Protein AF-A0A355YGK1-F1 (afdb_monomer_lite)

Structure (mmCIF, N/CA/C/O backbone):
data_AF-A0A355YGK1-F1
#
_entry.id   AF-A0A355YGK1-F1
#
loop_
_atom_site.group_PDB
_atom_site.id
_atom_site.type_symbol
_atom_site.label_atom_id
_atom_site.label_alt_id
_atom_site.label_comp_id
_atom_site.label_asym_id
_atom_site.label_entity_id
_atom_site.label_seq_id
_atom_site.pdbx_PDB_ins_code
_atom_site.Cartn_x
_atom_site.Cartn_y
_atom_site.Cartn_z
_atom_site.occupancy
_atom_site.B_iso_or_equiv
_atom_site.auth_seq_id
_atom_site.auth_comp_id
_atom_site.auth_asym_id
_atom_site.auth_atom_id
_atom_site.pdbx_PDB_model_num
ATOM 1 N N . MET A 1 1 ? 28.993 -8.066 -20.738 1.00 45.44 1 MET A N 1
ATOM 2 C CA . MET A 1 1 ? 28.304 -7.938 -19.434 1.00 45.44 1 MET A CA 1
ATOM 3 C C . MET A 1 1 ? 27.088 -7.039 -19.617 1.00 45.44 1 MET A C 1
ATOM 5 O O . MET A 1 1 ? 27.212 -5.821 -19.572 1.00 45.44 1 MET A O 1
ATOM 9 N N . THR A 1 2 ? 25.927 -7.615 -19.927 1.00 39.59 2 THR A N 1
ATOM 10 C CA . THR A 1 2 ? 24.702 -6.840 -20.171 1.00 39.59 2 THR A CA 1
ATOM 11 C C . THR A 1 2 ? 24.070 -6.508 -18.826 1.00 39.59 2 THR A C 1
ATOM 13 O O . THR A 1 2 ? 23.566 -7.398 -18.145 1.00 39.59 2 THR A O 1
ATOM 16 N N . ARG A 1 3 ? 24.127 -5.238 -18.408 1.00 44.84 3 ARG A N 1
ATOM 17 C CA . ARG A 1 3 ? 23.376 -4.765 -17.239 1.00 44.84 3 ARG A CA 1
ATOM 18 C C . ARG A 1 3 ? 21.888 -4.930 -17.550 1.00 44.84 3 ARG A C 1
ATOM 20 O O . ARG A 1 3 ? 21.353 -4.210 -18.387 1.00 44.84 3 ARG A O 1
ATOM 27 N N . LYS A 1 4 ? 21.238 -5.906 -16.912 1.00 50.59 4 LYS A N 1
ATOM 28 C CA . LYS A 1 4 ? 19.781 -6.065 -16.937 1.00 50.59 4 LYS A CA 1
ATOM 29 C C . LYS A 1 4 ? 19.186 -4.794 -16.331 1.00 50.59 4 LYS A C 1
ATOM 31 O O . LYS A 1 4 ? 19.348 -4.554 -15.139 1.00 50.59 4 LYS A O 1
ATOM 36 N N . ALA A 1 5 ? 18.581 -3.950 -17.163 1.00 52.59 5 ALA A N 1
ATOM 37 C CA . ALA A 1 5 ? 17.898 -2.752 -16.699 1.00 52.59 5 ALA A CA 1
ATOM 38 C C . ALA A 1 5 ? 16.771 -3.174 -15.746 1.00 52.59 5 ALA A C 1
ATOM 40 O O . ALA A 1 5 ? 15.917 -3.986 -16.112 1.00 52.59 5 ALA A O 1
ATOM 41 N N . ALA A 1 6 ? 16.804 -2.674 -14.510 1.00 51.66 6 ALA A N 1
ATOM 42 C CA . ALA A 1 6 ? 15.711 -2.857 -13.569 1.00 51.66 6 ALA A CA 1
ATOM 43 C C . ALA A 1 6 ? 14.456 -2.198 -14.157 1.00 51.66 6 ALA A C 1
ATOM 45 O O . ALA A 1 6 ? 14.507 -1.051 -14.605 1.00 51.66 6 ALA A O 1
ATOM 46 N N . ALA A 1 7 ? 13.348 -2.939 -14.202 1.00 53.47 7 ALA A N 1
ATOM 47 C CA . ALA A 1 7 ? 12.079 -2.405 -14.677 1.00 53.47 7 ALA A CA 1
ATOM 48 C C . ALA A 1 7 ? 11.668 -1.194 -13.815 1.00 53.47 7 ALA A C 1
ATOM 50 O O . ALA A 1 7 ? 11.902 -1.218 -12.601 1.00 53.47 7 ALA A O 1
ATOM 51 N N . PRO A 1 8 ? 11.067 -0.143 -14.406 1.00 58.03 8 PRO A N 1
ATOM 52 C CA . PRO A 1 8 ? 10.625 1.019 -13.650 1.00 58.03 8 PRO A CA 1
ATOM 53 C C . PRO A 1 8 ? 9.629 0.575 -12.576 1.00 58.03 8 PRO A C 1
ATOM 55 O O . PRO A 1 8 ? 8.583 -0.005 -12.870 1.00 58.03 8 PRO A O 1
ATOM 58 N N . ILE A 1 9 ? 9.984 0.824 -11.318 1.00 61.41 9 ILE A N 1
ATOM 59 C CA . ILE A 1 9 ? 9.129 0.518 -10.177 1.00 61.41 9 ILE A CA 1
ATOM 60 C C . ILE A 1 9 ? 7.929 1.463 -10.252 1.00 61.41 9 ILE A C 1
ATOM 62 O O . ILE A 1 9 ? 8.106 2.681 -10.271 1.00 61.41 9 ILE A O 1
ATOM 66 N N . ALA A 1 10 ? 6.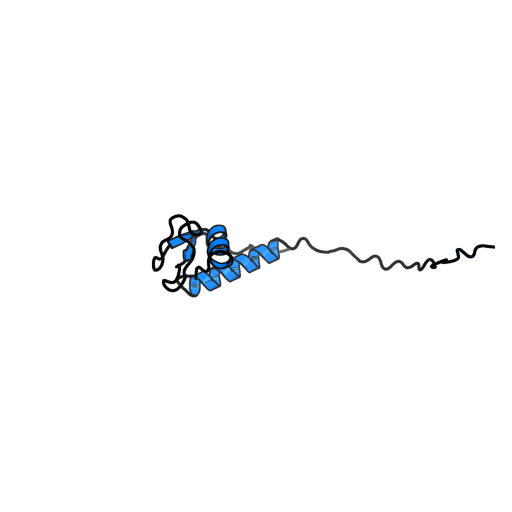714 0.912 -10.314 1.00 66.62 10 ALA A N 1
ATOM 67 C CA . ALA A 1 10 ? 5.499 1.718 -10.259 1.00 66.62 10 ALA A CA 1
ATOM 68 C C . ALA A 1 10 ? 5.539 2.610 -9.007 1.00 66.62 10 ALA A C 1
ATOM 70 O O . ALA A 1 10 ? 5.769 2.128 -7.899 1.00 66.62 10 ALA A O 1
ATOM 71 N N . THR A 1 11 ? 5.359 3.917 -9.189 1.00 75.75 11 THR A N 1
ATOM 72 C CA . THR A 1 11 ? 5.563 4.904 -8.119 1.00 75.75 11 THR A CA 1
ATOM 73 C C . THR A 1 11 ? 4.345 5.074 -7.220 1.00 75.75 11 THR A C 1
ATOM 75 O O . THR A 1 11 ? 4.482 5.625 -6.132 1.00 75.75 11 THR A O 1
ATOM 78 N N . ALA A 1 12 ? 3.179 4.584 -7.648 1.00 85.69 12 ALA A N 1
ATOM 79 C CA . ALA A 1 12 ? 1.903 4.766 -6.974 1.00 85.69 12 ALA A CA 1
ATOM 80 C C . ALA A 1 12 ? 1.065 3.478 -6.984 1.00 85.69 12 ALA A C 1
ATOM 82 O O . ALA A 1 12 ? 0.993 2.785 -8.003 1.00 85.69 12 ALA A O 1
ATOM 83 N N . PHE A 1 13 ? 0.424 3.196 -5.848 1.00 88.81 13 PHE A N 1
ATOM 84 C CA . PHE A 1 13 ? -0.421 2.029 -5.604 1.00 88.81 13 PHE A CA 1
ATOM 85 C C . PHE A 1 13 ? -1.721 2.453 -4.940 1.00 88.81 13 PHE A C 1
ATOM 87 O O . PHE A 1 13 ? -1.704 3.258 -4.005 1.00 88.81 13 PHE A O 1
ATOM 94 N N . SER A 1 14 ? -2.828 1.866 -5.379 1.00 91.50 14 SER A N 1
ATOM 95 C CA . SER A 1 14 ? -4.112 2.023 -4.705 1.00 91.50 14 SER A CA 1
ATOM 96 C C . SER A 1 14 ? -4.250 1.024 -3.559 1.00 91.50 14 SER A C 1
ATOM 98 O O . SER A 1 14 ? -4.105 -0.189 -3.743 1.00 91.50 14 SER A O 1
ATOM 100 N N . ILE A 1 15 ? -4.551 1.532 -2.366 1.00 91.38 15 ILE A N 1
ATOM 101 C CA . ILE A 1 15 ? -4.801 0.742 -1.160 1.00 91.38 15 ILE A CA 1
ATOM 102 C C . ILE A 1 15 ? -6.144 1.107 -0.535 1.00 91.38 15 ILE A C 1
ATOM 104 O O . ILE A 1 15 ? -6.609 2.239 -0.639 1.00 91.38 15 ILE A O 1
ATOM 108 N N . VAL A 1 16 ? -6.740 0.153 0.167 1.00 92.25 16 VAL A N 1
ATOM 109 C CA . VAL A 1 16 ? -7.982 0.323 0.916 1.00 92.25 16 VAL A CA 1
ATOM 110 C C . VAL A 1 16 ? -7.833 -0.306 2.294 1.00 92.25 16 VAL A C 1
ATOM 112 O O . VAL A 1 16 ? -7.308 -1.414 2.444 1.00 92.25 16 VAL A O 1
ATOM 115 N N . LEU A 1 17 ? -8.289 0.409 3.319 1.00 90.12 17 LEU A N 1
ATOM 116 C CA . LEU A 1 17 ? -8.479 -0.167 4.643 1.00 90.12 17 LEU A CA 1
ATOM 117 C C . LEU A 1 17 ? -9.860 -0.830 4.666 1.00 90.12 17 LEU A C 1
ATOM 119 O O . LEU A 1 17 ? -10.854 -0.108 4.558 1.00 90.12 17 LEU A O 1
ATOM 123 N N . PRO A 1 18 ? -9.966 -2.165 4.771 1.00 86.12 18 PRO A N 1
ATOM 124 C CA . PRO A 1 18 ? -11.270 -2.814 4.799 1.00 86.12 18 PRO A CA 1
ATOM 125 C C . PRO A 1 18 ? -12.118 -2.306 5.979 1.00 86.12 18 PRO A C 1
ATOM 127 O O . PRO A 1 18 ? -11.571 -2.060 7.055 1.00 86.12 18 PRO A O 1
ATOM 130 N N . PRO A 1 19 ? -13.440 -2.139 5.808 1.00 81.62 19 PRO A N 1
ATOM 131 C CA . PRO A 1 19 ? -14.320 -1.605 6.850 1.00 81.62 19 PRO A CA 1
ATOM 132 C C . PRO A 1 19 ? -14.402 -2.516 8.083 1.00 81.62 19 PRO A C 1
ATOM 134 O O . PRO A 1 19 ? -14.637 -2.031 9.188 1.00 81.62 19 PRO A O 1
ATOM 137 N N . GLU A 1 20 ? -14.168 -3.823 7.922 1.00 81.38 20 GLU A N 1
ATOM 138 C CA . GLU A 1 20 ? -14.038 -4.761 9.040 1.00 81.38 20 GLU A CA 1
ATOM 139 C C . GLU A 1 20 ? -12.742 -4.590 9.851 1.00 81.38 20 GLU A C 1
ATOM 141 O O . GLU A 1 20 ? -12.666 -5.057 10.992 1.00 81.38 20 GLU A O 1
ATOM 146 N N . ALA A 1 21 ? -11.723 -3.917 9.307 1.00 74.50 21 ALA A N 1
ATOM 147 C CA . ALA A 1 21 ? -10.523 -3.621 10.069 1.00 74.50 21 ALA A CA 1
ATOM 148 C C . ALA A 1 21 ? -10.859 -2.586 11.146 1.00 74.50 21 ALA A C 1
ATOM 150 O O . ALA A 1 21 ? -11.380 -1.507 10.868 1.00 74.50 21 ALA A O 1
ATOM 151 N N . ARG A 1 22 ? -10.507 -2.901 12.395 1.00 68.00 22 ARG A N 1
ATOM 152 C CA . ARG A 1 22 ? -10.635 -1.996 13.544 1.00 68.00 22 ARG A CA 1
ATOM 153 C C . ARG A 1 22 ? -9.262 -1.503 14.008 1.00 68.00 22 ARG A C 1
ATOM 155 O O . ARG A 1 22 ? -8.883 -1.775 15.149 1.00 68.00 22 ARG A O 1
ATOM 162 N N . PRO A 1 23 ? -8.465 -0.823 13.161 1.00 67.06 23 PRO A N 1
ATOM 163 C CA . PRO A 1 23 ? -7.270 -0.176 13.666 1.00 67.06 23 PRO A CA 1
ATOM 164 C C . PRO A 1 23 ? -7.705 0.931 14.628 1.00 67.06 23 PRO A C 1
ATOM 166 O O . PRO A 1 23 ? -8.658 1.665 14.365 1.00 67.06 23 PRO A O 1
ATOM 169 N N . GLY A 1 24 ? -7.021 1.061 15.764 1.00 65.75 24 GLY A N 1
ATOM 170 C CA . GLY A 1 24 ? -7.275 2.185 16.664 1.00 65.75 24 GLY A CA 1
ATOM 171 C C . GLY A 1 24 ? -7.146 3.512 15.906 1.00 65.75 24 GLY A C 1
ATOM 172 O O . GLY A 1 24 ? -6.259 3.655 15.067 1.00 65.75 24 GLY A O 1
ATOM 173 N N . ILE A 1 25 ? -7.999 4.492 16.215 1.00 58.78 25 ILE A N 1
ATOM 174 C CA . ILE A 1 25 ? -8.120 5.776 15.488 1.00 58.78 25 ILE A CA 1
ATOM 175 C C . ILE A 1 25 ? -6.764 6.503 15.352 1.00 58.78 25 ILE A C 1
ATOM 177 O O . ILE A 1 25 ? -6.491 7.161 14.355 1.00 58.78 25 ILE A O 1
ATOM 181 N N . ARG A 1 26 ? -5.856 6.329 16.322 1.00 60.28 26 ARG A N 1
ATOM 182 C CA . ARG A 1 26 ? -4.499 6.910 16.310 1.00 60.28 26 ARG A CA 1
ATOM 183 C C . ARG A 1 26 ? -3.500 6.179 15.403 1.00 60.28 26 ARG A C 1
ATOM 185 O O . ARG A 1 26 ? -2.434 6.711 15.119 1.00 60.28 26 ARG A O 1
ATOM 192 N N . ALA A 1 27 ? -3.801 4.954 14.982 1.00 62.31 27 ALA A N 1
ATOM 193 C CA . ALA A 1 27 ? -2.842 4.062 14.338 1.00 62.31 27 ALA A CA 1
ATOM 194 C C . ALA A 1 27 ? -2.733 4.259 12.820 1.00 62.31 27 ALA A C 1
ATOM 196 O O . ALA A 1 27 ? 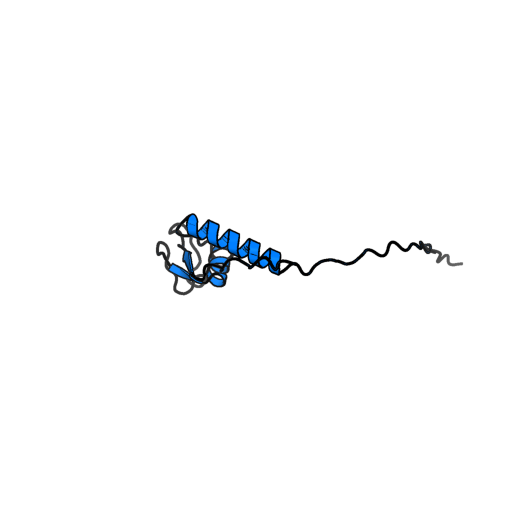-1.705 3.869 12.265 1.00 62.31 27 ALA A O 1
ATOM 197 N N . VAL A 1 28 ? -3.753 4.831 12.174 1.00 68.00 28 VAL A N 1
ATOM 198 C CA . VAL A 1 28 ? -3.872 4.951 10.708 1.00 68.00 28 VAL A CA 1
ATOM 199 C C . VAL A 1 28 ? -3.849 6.393 10.190 1.00 68.00 28 VAL A C 1
ATOM 201 O O . VAL A 1 28 ? -3.941 6.608 8.989 1.00 68.00 28 VAL A O 1
ATOM 204 N N . GLY A 1 29 ? -3.646 7.392 11.054 1.00 75.81 29 GLY A N 1
ATOM 205 C CA . GLY A 1 29 ? -3.507 8.785 10.615 1.00 75.81 29 GLY A CA 1
ATOM 206 C C . GLY A 1 29 ? -4.762 9.298 9.881 1.00 75.81 29 GLY A C 1
ATOM 207 O O . GLY A 1 29 ? -5.853 9.153 10.428 1.00 75.81 29 GLY A O 1
ATOM 208 N N . PRO A 1 30 ? -4.644 9.905 8.680 1.00 80.44 30 PRO A N 1
ATOM 209 C CA . PRO A 1 30 ? -5.771 10.491 7.943 1.00 80.44 30 PRO A CA 1
ATOM 210 C C . PRO A 1 30 ? -6.589 9.482 7.111 1.00 80.44 30 PRO A C 1
ATOM 212 O O . PRO A 1 30 ? -7.532 9.879 6.423 1.00 80.44 30 PRO A O 1
ATOM 215 N N . TYR A 1 31 ? -6.221 8.198 7.112 1.00 83.69 31 TYR A N 1
ATOM 216 C CA . TYR A 1 31 ? -6.860 7.192 6.266 1.00 83.69 31 TYR A CA 1
ATOM 217 C C . TYR A 1 31 ? -8.146 6.659 6.903 1.00 83.69 31 TYR A C 1
ATOM 219 O O . TYR A 1 31 ? -8.140 6.146 8.023 1.00 83.69 31 TYR A O 1
ATOM 227 N N . LEU A 1 32 ? -9.251 6.754 6.164 1.00 82.94 32 LEU A N 1
ATOM 228 C CA . LEU A 1 32 ? -10.564 6.282 6.591 1.00 82.94 32 LEU A CA 1
ATOM 229 C C . LEU A 1 32 ? -10.838 4.862 6.065 1.00 82.94 32 LEU A C 1
ATOM 231 O O . LEU A 1 32 ? -10.497 4.563 4.917 1.00 82.94 32 LEU A O 1
ATOM 235 N N . PRO A 1 33 ? -11.494 3.993 6.857 1.00 85.56 33 PRO A N 1
ATOM 236 C CA . PRO A 1 33 ? -11.953 2.691 6.380 1.00 85.56 33 PRO A CA 1
ATOM 237 C C . PRO A 1 33 ? -12.903 2.809 5.181 1.00 85.56 33 PRO A C 1
ATOM 239 O O . PRO A 1 33 ? -13.702 3.741 5.094 1.00 85.56 33 PRO A O 1
ATOM 242 N N . GLY A 1 34 ? -12.821 1.852 4.258 1.00 85.25 34 GLY A N 1
ATOM 243 C CA . GLY A 1 34 ? -13.662 1.770 3.061 1.00 85.25 34 GLY A CA 1
ATOM 244 C C . GLY A 1 34 ? -13.323 2.775 1.958 1.00 85.25 34 GLY A C 1
ATOM 245 O O . GLY A 1 34 ? -13.978 2.764 0.918 1.00 85.25 34 GLY A O 1
ATOM 246 N N . ARG A 1 35 ? -12.313 3.633 2.148 1.00 86.38 35 ARG A N 1
ATOM 247 C CA . ARG A 1 35 ? -11.819 4.538 1.105 1.00 86.38 35 ARG A CA 1
ATOM 248 C C . ARG A 1 35 ? -10.554 4.011 0.448 1.00 86.38 35 ARG A C 1
ATOM 250 O O . ARG A 1 35 ? -9.655 3.501 1.117 1.00 86.38 35 ARG A O 1
ATOM 257 N N . GLU A 1 36 ? -10.500 4.190 -0.865 1.00 90.19 36 GLU A N 1
ATOM 258 C CA . GLU A 1 36 ? -9.301 3.965 -1.655 1.00 90.19 36 GLU A CA 1
ATOM 259 C C . GLU A 1 36 ? -8.384 5.190 -1.584 1.00 90.19 36 GLU A C 1
ATOM 261 O O . GLU A 1 36 ? -8.836 6.334 -1.682 1.00 90.19 36 GLU A O 1
ATOM 266 N N . TYR A 1 37 ? -7.091 4.935 -1.415 1.00 89.75 37 TYR A N 1
ATOM 267 C CA . TYR A 1 37 ? -6.045 5.944 -1.400 1.00 89.75 37 TYR A CA 1
ATOM 268 C C . TYR A 1 37 ? -4.903 5.529 -2.315 1.00 89.75 37 TYR A C 1
ATOM 270 O O . TYR A 1 37 ? -4.434 4.393 -2.263 1.00 89.75 37 TYR A O 1
ATOM 278 N N . THR A 1 38 ? -4.416 6.477 -3.108 1.00 91.56 38 THR A N 1
ATOM 279 C CA . THR A 1 38 ? -3.206 6.308 -3.907 1.00 91.56 38 THR A CA 1
ATOM 280 C C . THR A 1 38 ? -2.000 6.748 -3.087 1.00 91.56 38 THR A C 1
ATOM 282 O O . THR A 1 38 ? -1.902 7.911 -2.696 1.00 91.56 38 THR A O 1
ATOM 285 N N . VAL A 1 39 ? -1.077 5.827 -2.823 1.00 89.75 39 VAL A N 1
ATOM 286 C CA . VAL A 1 39 ? 0.129 6.084 -2.025 1.00 89.75 39 VAL A CA 1
ATOM 287 C C . VAL A 1 39 ? 1.382 5.589 -2.740 1.00 89.75 39 VAL A C 1
ATOM 289 O O . VAL A 1 39 ? 1.316 4.771 -3.657 1.00 89.75 39 VAL A O 1
ATOM 292 N N . GLY A 1 40 ? 2.546 6.078 -2.311 1.00 89.12 40 GLY A N 1
ATOM 293 C CA . GLY A 1 40 ? 3.831 5.619 -2.833 1.00 89.12 40 GLY A CA 1
ATOM 294 C C . GLY A 1 40 ? 4.186 4.194 -2.399 1.00 89.12 40 GLY A C 1
ATOM 295 O O . GLY A 1 40 ? 3.648 3.682 -1.419 1.00 89.12 40 GLY A O 1
ATOM 296 N N . PHE A 1 41 ? 5.148 3.573 -3.088 1.00 86.75 41 PHE A N 1
ATOM 297 C CA . PHE A 1 41 ? 5.603 2.199 -2.825 1.00 86.75 41 PHE A CA 1
ATOM 298 C C . PHE A 1 41 ? 5.913 1.905 -1.343 1.00 86.75 41 PHE A C 1
ATOM 300 O O . PHE A 1 41 ? 5.359 0.973 -0.765 1.00 86.75 41 PHE A O 1
ATOM 307 N N . ALA A 1 42 ? 6.776 2.710 -0.713 1.00 85.56 42 ALA A N 1
ATOM 308 C CA . ALA A 1 42 ? 7.208 2.475 0.668 1.00 85.56 42 ALA A CA 1
ATOM 309 C C . ALA A 1 42 ? 6.051 2.606 1.673 1.00 85.56 42 ALA A C 1
ATOM 311 O O . ALA A 1 42 ? 5.958 1.841 2.634 1.00 85.56 42 ALA A O 1
ATOM 312 N N . GLU A 1 43 ? 5.144 3.550 1.425 1.00 88.31 43 GLU A N 1
ATOM 313 C CA . GLU A 1 43 ? 3.972 3.764 2.269 1.00 88.31 43 GLU A CA 1
ATOM 314 C C . GLU A 1 43 ? 2.940 2.644 2.072 1.00 88.31 43 GLU A C 1
ATOM 316 O O . GLU A 1 43 ? 2.409 2.132 3.056 1.00 88.31 43 GLU A O 1
ATOM 321 N N . ALA A 1 44 ? 2.728 2.172 0.836 1.00 90.12 44 ALA A N 1
ATOM 322 C CA . ALA A 1 44 ? 1.898 0.999 0.556 1.00 90.12 44 ALA A CA 1
ATOM 323 C C . ALA A 1 44 ? 2.407 -0.236 1.314 1.00 90.12 44 ALA A C 1
ATOM 325 O O . ALA A 1 44 ? 1.633 -0.892 2.013 1.00 90.12 44 ALA A O 1
ATOM 326 N N . ALA A 1 45 ? 3.714 -0.515 1.246 1.00 88.69 45 ALA A N 1
ATOM 327 C CA . ALA A 1 45 ? 4.332 -1.630 1.959 1.00 88.69 45 ALA A CA 1
ATOM 328 C C . ALA A 1 45 ? 4.097 -1.532 3.474 1.00 88.69 45 ALA A C 1
ATOM 330 O O . ALA A 1 45 ? 3.687 -2.507 4.107 1.00 88.69 45 ALA A O 1
ATOM 331 N N . ARG A 1 46 ? 4.305 -0.339 4.048 1.00 87.56 46 ARG A N 1
ATOM 332 C CA . ARG A 1 46 ? 4.109 -0.075 5.477 1.00 87.56 46 ARG A CA 1
ATOM 333 C C . ARG A 1 46 ? 2.652 -0.257 5.899 1.00 87.56 46 ARG A C 1
ATOM 335 O O . ARG A 1 46 ? 2.394 -0.901 6.912 1.00 87.56 46 ARG A O 1
ATOM 342 N N . LEU A 1 47 ? 1.704 0.308 5.155 1.00 89.06 47 LEU A N 1
ATOM 343 C CA . LEU A 1 47 ? 0.281 0.271 5.500 1.00 89.06 47 LEU A CA 1
ATOM 344 C C . LEU A 1 47 ? -0.300 -1.141 5.358 1.00 89.06 47 LEU A C 1
ATOM 346 O O . LEU A 1 47 ? -1.055 -1.585 6.225 1.00 89.06 47 LEU A O 1
ATOM 350 N N . VAL A 1 48 ? 0.101 -1.883 4.325 1.00 89.38 48 VAL A N 1
ATOM 351 C CA . VAL A 1 48 ? -0.326 -3.276 4.136 1.00 89.38 48 VAL A CA 1
ATOM 352 C C . VAL A 1 48 ? 0.237 -4.173 5.243 1.00 89.38 48 VAL A C 1
ATOM 354 O O . VAL A 1 48 ? -0.523 -4.904 5.872 1.00 89.38 48 VAL A O 1
ATOM 357 N N . GLN A 1 49 ? 1.537 -4.081 5.549 1.00 86.00 49 GLN A N 1
ATOM 358 C CA . GLN A 1 49 ? 2.174 -4.957 6.544 1.00 86.00 49 GLN A CA 1
ATOM 359 C C . GLN A 1 49 ? 1.816 -4.604 7.992 1.00 86.00 49 GLN A C 1
ATOM 361 O O . GLN A 1 49 ? 1.555 -5.492 8.797 1.00 86.00 49 GLN A O 1
ATOM 366 N N . ALA A 1 50 ? 1.816 -3.316 8.346 1.00 82.44 50 ALA A N 1
ATOM 367 C CA . ALA A 1 50 ? 1.710 -2.892 9.742 1.00 82.44 50 ALA A CA 1
ATOM 368 C C . ALA A 1 50 ? 0.288 -2.505 10.164 1.00 82.44 50 ALA A C 1
ATOM 370 O O . ALA A 1 50 ? 0.013 -2.419 11.362 1.00 82.44 50 ALA A O 1
ATOM 371 N N . LYS A 1 51 ? -0.597 -2.189 9.209 1.00 80.56 51 LYS A N 1
ATOM 372 C CA . LYS A 1 51 ? -1.911 -1.583 9.493 1.00 80.56 51 LYS A CA 1
ATOM 373 C C . LYS A 1 51 ? -3.093 -2.356 8.910 1.00 80.56 51 LYS A C 1
ATOM 375 O O . LYS A 1 51 ? -4.229 -1.958 9.149 1.00 80.56 51 LYS A O 1
ATOM 380 N N . GLY A 1 52 ? -2.843 -3.458 8.199 1.00 85.62 52 GLY A N 1
ATOM 381 C CA . GLY A 1 52 ? -3.891 -4.330 7.663 1.00 85.62 52 GLY A CA 1
ATOM 382 C C . GLY A 1 52 ? -4.611 -3.768 6.435 1.00 85.62 52 GLY A C 1
ATOM 383 O O . GLY A 1 52 ? -5.729 -4.191 6.140 1.00 85.62 52 GLY A O 1
ATOM 384 N N . PHE A 1 53 ? -3.995 -2.820 5.721 1.00 90.81 53 PHE A N 1
ATOM 385 C CA . PHE A 1 53 ? -4.511 -2.374 4.426 1.00 90.81 53 PHE A CA 1
ATOM 386 C C . PHE A 1 53 ? -4.395 -3.491 3.391 1.00 90.81 53 PHE A C 1
ATOM 388 O O . PHE A 1 53 ? -3.554 -4.385 3.491 1.00 90.81 53 PHE A O 1
ATOM 395 N N . ARG A 1 54 ? -5.228 -3.408 2.359 1.00 91.31 54 ARG A N 1
ATOM 396 C CA . ARG A 1 54 ? -5.172 -4.272 1.180 1.00 91.31 54 ARG A CA 1
ATOM 397 C C . ARG A 1 54 ? -4.945 -3.418 -0.056 1.00 91.31 54 ARG A C 1
ATOM 399 O O . ARG A 1 54 ? -5.310 -2.247 -0.071 1.00 91.31 54 ARG A O 1
ATOM 406 N N . PHE A 1 55 ? -4.361 -4.000 -1.095 1.00 92.31 55 PHE A N 1
ATOM 407 C CA . PHE A 1 55 ? -4.355 -3.360 -2.407 1.00 92.31 55 PHE A CA 1
ATOM 408 C C . PHE A 1 55 ? -5.781 -3.321 -2.951 1.00 92.31 55 PHE A C 1
ATOM 410 O O . PHE A 1 55 ? -6.516 -4.299 -2.812 1.00 92.31 55 PHE A O 1
ATOM 417 N N . ALA A 1 56 ? -6.170 -2.195 -3.544 1.00 91.50 56 ALA A N 1
ATOM 418 C CA . ALA A 1 56 ? -7.508 -2.026 -4.102 1.00 91.50 56 ALA A CA 1
ATOM 419 C C . ALA A 1 56 ? -7.734 -2.940 -5.316 1.00 91.50 56 ALA A C 1
ATOM 421 O O . ALA A 1 56 ? -8.839 -3.434 -5.526 1.00 91.50 56 ALA A O 1
ATOM 422 N N . THR A 1 57 ? -6.670 -3.210 -6.080 1.00 89.44 57 THR A N 1
ATOM 423 C CA . THR A 1 57 ? -6.705 -4.100 -7.244 1.00 89.44 57 THR A CA 1
ATOM 424 C C . THR A 1 57 ? -5.641 -5.194 -7.156 1.00 89.44 57 THR A C 1
ATOM 426 O O . THR A 1 57 ? -4.573 -5.012 -6.563 1.00 89.44 57 THR A O 1
ATOM 429 N N . ASP A 1 58 ? -5.899 -6.335 -7.802 1.00 88.00 58 ASP A N 1
ATOM 430 C CA . ASP A 1 58 ? -4.900 -7.406 -7.922 1.00 88.00 58 ASP A CA 1
ATOM 431 C C . ASP A 1 58 ? -3.684 -6.955 -8.750 1.00 88.00 58 ASP A C 1
ATOM 433 O O . ASP A 1 58 ? -2.544 -7.292 -8.432 1.00 88.00 58 ASP A O 1
ATOM 437 N N . ALA A 1 59 ? -3.897 -6.089 -9.746 1.00 86.88 59 ALA A N 1
ATOM 438 C CA . ALA A 1 59 ? -2.822 -5.506 -10.542 1.00 86.88 59 ALA A CA 1
ATOM 439 C C . ALA A 1 59 ? -1.855 -4.660 -9.691 1.00 86.88 59 ALA A C 1
ATOM 441 O O . ALA A 1 59 ? -0.644 -4.694 -9.916 1.00 86.88 59 ALA A O 1
ATOM 442 N N . ASP A 1 60 ? -2.354 -3.906 -8.705 1.00 86.56 60 ASP A N 1
ATOM 443 C CA . ASP A 1 60 ? -1.509 -3.191 -7.737 1.00 86.56 60 ASP A CA 1
ATOM 444 C C . ASP A 1 60 ? -0.737 -4.164 -6.840 1.00 86.56 60 ASP A C 1
ATOM 446 O O . ASP A 1 60 ? 0.465 -3.986 -6.631 1.00 86.56 60 ASP A O 1
ATOM 450 N N . ALA A 1 61 ? -1.387 -5.234 -6.373 1.00 87.56 61 ALA A N 1
ATOM 451 C CA . ALA A 1 61 ? -0.735 -6.256 -5.560 1.00 87.56 61 ALA A CA 1
ATOM 452 C C . ALA A 1 61 ? 0.407 -6.955 -6.319 1.00 87.56 61 ALA A C 1
ATOM 454 O O . ALA A 1 61 ? 1.486 -7.173 -5.760 1.00 87.56 61 ALA A O 1
ATOM 455 N N . GLN A 1 62 ? 0.197 -7.288 -7.595 1.00 87.44 62 GLN A N 1
ATOM 456 C CA . GLN A 1 62 ? 1.218 -7.888 -8.455 1.00 87.44 62 GLN A CA 1
ATOM 457 C C . GLN A 1 62 ? 2.373 -6.919 -8.723 1.00 87.44 62 GLN A C 1
ATOM 459 O O . GLN A 1 62 ? 3.537 -7.291 -8.555 1.00 87.44 62 GLN A O 1
ATOM 464 N N . ARG A 1 63 ? 2.070 -5.658 -9.066 1.00 84.88 63 ARG A N 1
ATOM 465 C CA . ARG A 1 63 ? 3.091 -4.616 -9.266 1.00 84.88 63 ARG A CA 1
ATOM 466 C C . ARG A 1 63 ? 3.927 -4.399 -8.005 1.00 84.88 63 ARG A C 1
ATOM 468 O O . ARG A 1 63 ? 5.148 -4.298 -8.098 1.00 84.88 63 ARG A O 1
ATOM 475 N N . HIS A 1 64 ? 3.301 -4.398 -6.830 1.00 86.81 64 HIS A N 1
ATOM 476 C CA . HIS A 1 64 ? 4.004 -4.240 -5.561 1.00 86.81 64 HIS A CA 1
ATOM 477 C C . HIS A 1 64 ? 4.907 -5.446 -5.257 1.00 86.81 64 HIS A C 1
ATOM 479 O O . HIS A 1 64 ? 6.046 -5.272 -4.825 1.00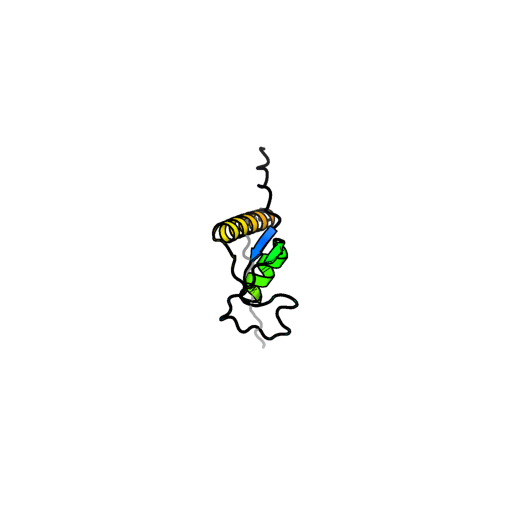 86.81 64 HIS A O 1
ATOM 485 N N . ARG A 1 65 ? 4.447 -6.678 -5.526 1.00 85.06 65 ARG A N 1
ATOM 486 C CA . ARG A 1 65 ? 5.283 -7.886 -5.389 1.00 85.06 65 ARG A CA 1
ATOM 487 C C . ARG A 1 65 ? 6.490 -7.863 -6.327 1.00 85.06 65 ARG A C 1
ATOM 489 O O . ARG A 1 65 ? 7.597 -8.160 -5.886 1.00 85.06 65 ARG A O 1
ATOM 496 N N . ALA A 1 66 ? 6.302 -7.472 -7.587 1.00 84.06 66 ALA A N 1
ATOM 497 C CA . ALA A 1 66 ? 7.395 -7.350 -8.553 1.00 84.06 66 ALA A CA 1
ATOM 498 C C . ALA A 1 66 ? 8.420 -6.279 -8.133 1.00 84.06 66 ALA A C 1
ATOM 500 O O . ALA A 1 66 ? 9.631 -6.495 -8.228 1.00 84.06 66 ALA A O 1
ATOM 501 N N . ALA A 1 67 ? 7.940 -5.149 -7.610 1.00 82.31 67 ALA A N 1
ATOM 502 C CA . ALA A 1 67 ? 8.772 -4.089 -7.050 1.00 82.31 67 ALA A CA 1
ATOM 503 C C . ALA A 1 67 ? 9.596 -4.567 -5.840 1.00 82.31 67 ALA A C 1
ATOM 505 O O . ALA A 1 67 ? 10.809 -4.366 -5.810 1.00 82.31 67 ALA A O 1
ATOM 506 N N . MET A 1 68 ? 8.969 -5.271 -4.891 1.00 79.94 68 MET A N 1
ATOM 507 C CA . MET A 1 68 ? 9.661 -5.877 -3.744 1.00 79.94 68 MET A CA 1
ATOM 508 C C . MET A 1 68 ? 10.721 -6.892 -4.185 1.00 79.94 68 MET A C 1
ATOM 510 O O . MET A 1 68 ? 11.839 -6.862 -3.678 1.00 79.94 68 MET A O 1
ATOM 514 N N . ALA A 1 69 ? 10.407 -7.757 -5.154 1.00 80.25 69 ALA A N 1
ATOM 515 C CA . ALA A 1 69 ? 11.363 -8.729 -5.683 1.00 80.25 69 ALA A CA 1
ATOM 516 C C . ALA A 1 69 ? 12.573 -8.046 -6.343 1.00 80.25 69 ALA A C 1
ATOM 518 O O . ALA A 1 69 ? 13.705 -8.489 -6.166 1.00 80.25 69 ALA A O 1
ATOM 519 N N . THR A 1 70 ? 12.345 -6.938 -7.054 1.00 78.62 70 THR A N 1
ATOM 520 C CA . THR A 1 70 ? 13.409 -6.140 -7.682 1.00 78.62 70 THR A CA 1
ATOM 521 C C . THR A 1 70 ? 14.304 -5.478 -6.634 1.00 78.62 70 THR A C 1
ATOM 523 O O . THR A 1 70 ? 15.525 -5.520 -6.768 1.00 78.62 70 THR A O 1
ATOM 526 N N . LEU A 1 71 ? 13.722 -4.917 -5.568 1.00 73.88 71 LEU A N 1
ATOM 527 C CA . LEU A 1 71 ? 14.487 -4.329 -4.466 1.00 73.88 71 LEU A CA 1
ATOM 528 C C . LEU A 1 71 ? 15.275 -5.377 -3.684 1.00 73.88 71 LEU A C 1
ATOM 530 O O . LEU A 1 71 ? 16.439 -5.146 -3.387 1.00 73.88 71 LEU A O 1
ATOM 534 N N . ASN A 1 72 ? 14.681 -6.535 -3.395 1.00 73.94 72 ASN A N 1
ATOM 535 C CA . ASN A 1 72 ? 15.385 -7.619 -2.717 1.00 73.94 72 ASN A CA 1
ATOM 536 C C . ASN A 1 72 ? 16.552 -8.149 -3.563 1.00 73.94 72 ASN A C 1
ATOM 538 O O . ASN A 1 72 ? 17.640 -8.357 -3.041 1.00 73.94 72 ASN A O 1
ATOM 542 N N . ALA A 1 73 ? 16.354 -8.302 -4.876 1.00 68.88 73 ALA A N 1
ATOM 543 C CA . ALA A 1 73 ? 17.422 -8.690 -5.794 1.00 68.88 73 ALA A CA 1
ATOM 544 C C . ALA A 1 73 ? 18.534 -7.629 -5.883 1.00 68.88 73 ALA A C 1
ATOM 546 O O . ALA A 1 73 ? 19.705 -7.979 -5.987 1.00 68.88 73 ALA A O 1
ATOM 547 N N . ALA A 1 74 ? 18.189 -6.339 -5.817 1.00 62.88 74 ALA A N 1
ATOM 548 C CA . ALA A 1 74 ? 19.165 -5.250 -5.764 1.00 62.88 74 ALA A CA 1
ATOM 549 C C . ALA A 1 74 ? 19.877 -5.143 -4.401 1.00 62.88 74 ALA A C 1
ATOM 551 O O . ALA A 1 74 ? 20.999 -4.649 -4.333 1.00 62.88 74 ALA A O 1
ATOM 552 N N . ALA A 1 75 ? 19.233 -5.604 -3.325 1.00 60.06 75 ALA A N 1
ATOM 553 C CA . ALA A 1 75 ? 19.751 -5.592 -1.962 1.00 60.06 75 ALA A CA 1
ATOM 554 C C . ALA A 1 75 ? 20.588 -6.829 -1.605 1.00 60.06 75 ALA A C 1
ATOM 556 O O . ALA A 1 75 ? 21.081 -6.892 -0.483 1.00 60.06 75 ALA A O 1
ATOM 557 N N . GLN A 1 76 ? 20.768 -7.795 -2.514 1.00 50.84 76 GLN A N 1
ATOM 558 C CA . GLN A 1 76 ? 21.792 -8.829 -2.372 1.00 50.84 76 GLN A CA 1
ATOM 559 C C . GLN A 1 76 ? 23.125 -8.293 -2.923 1.00 50.84 76 GLN A C 1
ATOM 561 O O . GLN A 1 76 ? 23.373 -8.417 -4.126 1.00 50.84 76 GLN A O 1
ATOM 566 N N . PRO A 1 77 ? 24.021 -7.713 -2.098 1.00 50.28 77 PRO A N 1
ATOM 567 C CA . PRO A 1 77 ? 25.422 -7.676 -2.472 1.00 50.28 77 PRO A CA 1
ATOM 568 C C . PRO A 1 77 ? 25.889 -9.129 -2.544 1.00 50.28 77 PRO A C 1
ATOM 570 O O . PRO A 1 77 ? 25.607 -9.922 -1.641 1.00 50.28 77 PRO A O 1
ATOM 573 N N . GLY A 1 78 ? 26.546 -9.488 -3.646 1.00 53.28 78 GLY A N 1
ATOM 574 C CA . GLY A 1 78 ? 27.089 -10.821 -3.853 1.00 53.28 78 GLY A CA 1
ATOM 575 C C . GLY A 1 78 ? 27.809 -11.300 -2.600 1.00 53.28 78 GLY A C 1
ATOM 576 O O . GLY A 1 78 ? 28.807 -10.716 -2.182 1.00 53.28 78 GLY A O 1
ATOM 577 N N . THR A 1 79 ? 27.299 -12.370 -1.996 1.00 49.53 79 THR A N 1
ATOM 578 C CA . THR A 1 79 ? 28.078 -13.171 -1.055 1.00 49.53 79 THR A CA 1
ATOM 579 C C . THR A 1 79 ? 29.011 -14.059 -1.876 1.00 49.53 79 THR A C 1
ATOM 581 O O . THR A 1 79 ? 28.956 -15.278 -1.811 1.00 49.53 79 THR A O 1
ATOM 584 N N . ASP A 1 80 ? 29.871 -13.423 -2.669 1.00 47.00 80 ASP A N 1
ATOM 585 C CA . ASP A 1 80 ? 31.153 -13.986 -3.070 1.00 47.00 80 ASP A CA 1
ATOM 586 C C . ASP A 1 80 ? 32.097 -13.804 -1.875 1.00 47.00 80 ASP A C 1
ATOM 588 O O . ASP A 1 80 ? 33.022 -12.996 -1.878 1.00 47.00 80 ASP A O 1
ATOM 592 N N . SER A 1 81 ? 31.822 -14.522 -0.789 1.00 45.81 81 SER A N 1
ATOM 593 C CA . SER A 1 81 ? 32.911 -14.969 0.067 1.00 45.81 81 SER A CA 1
ATOM 594 C C . SER A 1 81 ? 33.308 -16.331 -0.483 1.00 45.81 81 SER A C 1
ATOM 596 O O . SER A 1 81 ? 32.575 -17.292 -0.236 1.00 45.81 81 SER A O 1
ATOM 598 N N . PRO A 1 82 ? 34.406 -16.460 -1.254 1.00 53.16 82 PRO A N 1
ATOM 599 C CA . PRO A 1 82 ? 35.003 -17.769 -1.416 1.00 53.16 82 PRO A CA 1
ATOM 600 C C . PRO A 1 82 ? 35.331 -18.251 -0.005 1.00 53.16 82 PRO A C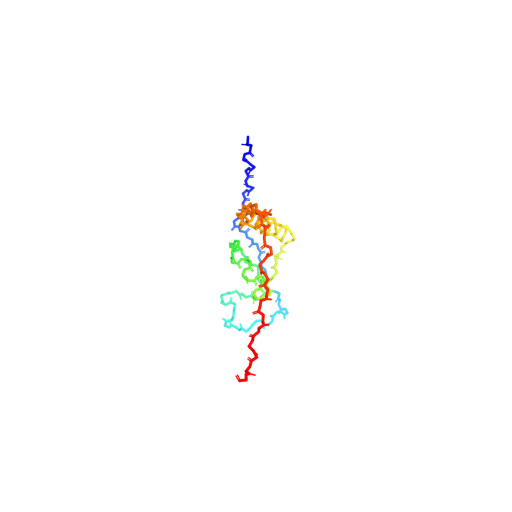 1
ATOM 602 O O . PRO A 1 82 ? 36.116 -17.636 0.718 1.00 53.16 82 PRO A O 1
ATOM 605 N N . ALA A 1 83 ? 34.652 -19.311 0.421 1.00 57.25 83 ALA A N 1
ATOM 606 C CA . ALA A 1 83 ? 35.095 -20.089 1.554 1.00 57.25 83 ALA A CA 1
ATOM 607 C C . ALA A 1 83 ? 36.506 -20.569 1.200 1.00 57.25 83 ALA A C 1
ATOM 609 O O . ALA A 1 83 ? 36.667 -21.475 0.382 1.00 57.25 83 ALA A O 1
ATOM 610 N N . ASN A 1 84 ? 37.529 -19.913 1.749 1.00 56.09 84 ASN A N 1
ATOM 611 C CA . ASN A 1 84 ? 38.870 -20.467 1.747 1.00 56.09 84 ASN A CA 1
ATOM 612 C C . ASN A 1 84 ? 38.800 -21.741 2.587 1.00 56.09 84 ASN A C 1
ATOM 614 O O . ASN A 1 84 ? 38.797 -21.709 3.816 1.00 56.09 84 ASN A O 1
ATOM 618 N N . SER A 1 85 ? 38.673 -22.859 1.885 1.00 55.09 85 SER A N 1
ATOM 619 C CA . SER A 1 85 ? 38.846 -24.212 2.387 1.00 55.09 85 SER A CA 1
ATOM 620 C C . SER A 1 85 ? 40.329 -24.452 2.688 1.00 55.09 85 SER A C 1
ATOM 622 O O . SER A 1 85 ? 40.973 -25.248 2.019 1.00 55.09 85 SER A O 1
ATOM 624 N N . ASP A 1 86 ? 40.867 -23.759 3.685 1.00 56.16 86 ASP A N 1
ATOM 625 C CA . ASP A 1 86 ? 42.135 -24.091 4.338 1.00 56.16 86 ASP A CA 1
ATOM 626 C C . ASP A 1 86 ? 41.788 -24.224 5.828 1.00 56.16 86 ASP A C 1
ATOM 628 O O . ASP A 1 86 ? 41.620 -23.250 6.550 1.00 56.16 86 ASP A O 1
ATOM 632 N N . GLY A 1 87 ? 41.471 -25.410 6.334 1.00 59.94 87 GLY A N 1
ATOM 633 C CA . GLY A 1 87 ? 42.426 -26.504 6.325 1.00 59.94 87 GLY A CA 1
ATOM 634 C C . GLY A 1 87 ? 43.464 -26.306 7.429 1.00 59.94 87 GLY A C 1
ATOM 635 O O . GLY A 1 87 ? 44.651 -26.281 7.142 1.00 59.94 87 GLY A O 1
ATOM 636 N N . GLN A 1 88 ? 43.040 -26.187 8.693 1.00 55.81 88 GLN A N 1
ATOM 637 C CA . GLN A 1 88 ? 43.821 -26.737 9.805 1.00 55.81 88 GLN A CA 1
ATOM 638 C C . GLN A 1 88 ? 42.989 -26.841 11.083 1.00 55.81 88 GLN A C 1
ATOM 640 O O . GLN A 1 88 ? 42.688 -25.858 11.755 1.00 55.81 88 GLN A O 1
ATOM 645 N N . GLY A 1 89 ? 42.631 -28.082 11.416 1.00 58.56 89 GLY A N 1
ATOM 646 C CA . GLY A 1 89 ? 42.281 -28.444 12.778 1.00 58.56 89 GLY A CA 1
ATOM 647 C C . GLY A 1 89 ? 43.483 -28.206 13.690 1.00 58.56 89 GLY A C 1
ATOM 648 O O . GLY A 1 89 ? 44.571 -28.717 13.437 1.00 58.56 89 GLY A O 1
ATOM 649 N N . GLY A 1 90 ? 43.271 -27.429 14.746 1.00 50.22 90 GLY A N 1
ATOM 650 C CA . GLY A 1 90 ? 44.197 -27.257 15.859 1.00 50.22 90 GLY A CA 1
ATOM 651 C C . GLY A 1 90 ? 43.446 -27.597 17.136 1.00 50.22 90 GLY A C 1
ATOM 652 O O . GLY A 1 90 ? 42.453 -26.949 17.453 1.00 50.22 90 GLY A O 1
ATOM 653 N N . GLY A 1 91 ? 43.863 -28.678 17.788 1.00 50.44 91 GLY A N 1
ATOM 654 C CA . GLY A 1 91 ? 43.116 -29.393 18.816 1.00 50.44 91 GLY A CA 1
ATOM 655 C C . GLY A 1 91 ? 42.675 -28.562 20.021 1.00 50.44 91 GLY A C 1
ATOM 656 O O . GLY A 1 91 ? 43.385 -27.698 20.529 1.00 50.44 91 GLY A O 1
ATOM 657 N N . THR A 1 92 ? 41.502 -28.922 20.529 1.00 48.00 92 THR A N 1
ATOM 658 C CA . THR A 1 92 ? 41.113 -28.735 21.924 1.00 48.00 92 THR A CA 1
ATOM 659 C C . THR A 1 92 ? 42.136 -29.410 22.838 1.00 48.00 92 THR A C 1
ATOM 661 O O . THR A 1 92 ? 42.153 -30.635 22.934 1.00 48.00 92 THR A O 1
ATOM 664 N N . SER A 1 93 ? 42.937 -28.625 23.553 1.00 60.34 93 SER A N 1
ATOM 665 C CA . SER A 1 93 ? 43.576 -29.085 24.788 1.00 60.34 93 SER A CA 1
ATOM 666 C C . SER A 1 93 ? 42.778 -28.537 25.963 1.00 60.34 93 SER A C 1
ATOM 668 O O . SER A 1 93 ? 43.075 -27.477 26.508 1.00 60.34 93 SER A O 1
ATOM 670 N N . THR A 1 94 ? 41.716 -29.252 26.325 1.00 54.97 94 THR A N 1
ATOM 671 C CA . THR A 1 94 ? 41.085 -29.130 27.639 1.00 54.97 94 THR A CA 1
ATOM 672 C C . THR A 1 94 ? 41.925 -29.963 28.602 1.00 54.97 94 THR A C 1
ATOM 674 O O . THR A 1 94 ? 42.041 -31.171 28.427 1.00 54.97 94 THR A O 1
ATOM 677 N N . GLY A 1 95 ? 42.556 -29.322 29.583 1.00 51.66 95 GLY A N 1
ATOM 678 C CA . GLY A 1 95 ? 43.445 -30.007 30.518 1.00 51.66 95 GLY A CA 1
ATOM 679 C C . GLY A 1 95 ? 43.829 -29.138 31.706 1.00 51.66 95 GLY A C 1
ATOM 680 O O . GLY A 1 95 ? 45.008 -28.928 31.957 1.00 51.66 95 GLY A O 1
ATOM 681 N N . THR A 1 96 ? 42.840 -28.604 32.423 1.00 54.06 96 THR A N 1
ATOM 682 C CA . THR A 1 96 ? 43.036 -28.163 33.807 1.00 54.06 96 THR A CA 1
ATOM 683 C C . THR A 1 96 ? 42.783 -29.379 34.693 1.00 54.06 96 THR A C 1
ATOM 685 O O . THR A 1 96 ? 41.633 -29.706 34.972 1.00 54.06 96 THR A O 1
ATOM 688 N N . ALA A 1 97 ? 43.844 -30.077 35.089 1.00 58.88 97 ALA A N 1
ATOM 689 C CA . ALA A 1 97 ? 43.814 -30.999 36.217 1.00 58.88 97 ALA A CA 1
ATOM 690 C C . ALA A 1 97 ? 44.708 -30.395 37.302 1.00 58.88 97 ALA A C 1
ATOM 692 O O . ALA A 1 97 ? 45.910 -30.227 37.106 1.00 58.88 97 ALA A O 1
ATOM 693 N N . GLN A 1 98 ? 44.062 -29.969 38.384 1.00 56.81 98 GLN A N 1
ATOM 694 C CA . GLN A 1 98 ? 44.691 -29.655 39.659 1.00 56.81 98 GLN A CA 1
ATOM 695 C C . GLN A 1 98 ? 45.307 -30.932 40.226 1.00 56.81 98 GLN A C 1
ATOM 697 O O . GLN A 1 98 ? 44.614 -31.943 40.242 1.00 56.81 98 GLN A O 1
ATOM 702 N N . GLU A 1 99 ? 46.530 -30.839 40.740 1.00 48.72 99 GLU A N 1
ATOM 703 C CA . GLU A 1 99 ? 46.974 -31.422 42.016 1.00 48.72 99 GLU A CA 1
ATOM 704 C C . GLU A 1 99 ? 48.134 -30.575 42.556 1.00 48.72 99 GLU A C 1
ATOM 706 O O . GLU A 1 99 ? 48.998 -30.165 41.744 1.00 48.72 99 GLU A O 1
#

Foldseek 3Di:
DDDPDQDPQDFKFKKAAAPPFDDPPVRQPPHDHPDIDIHGLVVVVCCVVPPVIDTPDVVRVVSSVSNVVSVVVVPDDDPPPPPPPDDDDDDDPPDPDDD

pLDDT: mean 72.33, std 16.01, range [39.59, 92.31]

Secondary structure (DSSP, 8-state):
----PPPPPPSEEEEE--TT----TTTSTTPPTT-EEEEEHHHHHHHHHHH--EESSHHHHHHHHHHHHHHHHHT------------------------

Radius of gyration: 24.67 Å; chains: 1; bounding box: 61×42×62 Å

Sequence (99 aa):
MTRKAAAPIATAFSIVLPPEARPGIRAVGPYLPGREYTVGFAEAARLVQAKGFRFATDADAQRHRAAMATLNAAAQPGTDSPANSDGQGGGTSTGTAQE

=== Feature glossary ===
Annotated list of the representations used here:

Nearest PDB structures. The Foldseek neighbor list gives the closest experimentally determined structures in the PDB, ranked by structural alignment. TM-score near 1 means near-identical fold; near 0.3 means only rough topology match. This is how one finds what a novel AlphaFold prediction most resembles in the solved-structure universe.

Foldseek 3Di. Foldseek's 3Di representation compresses backbone geometry into a per-residue letter drawn from a learned twenty-state alphabet. It captures the tertiary interaction pattern around each residue — which residues are packed against it in space, regardless of where they are in sequence.

Radius of gyration, Cα contacts, bounding box. Radius of gyration (Rg) is the root-mean-square distance of Cα atoms from their centroid — a single number for overall size and compactness. A globular domain of N residues has Rg ≈ 2.2·N^0.38 Å; an extended or disordered chain has a much larger Rg. The Cα contact count is the number of residue pairs whose Cα atoms are within 8 Å and are more than four positions apart in sequence — a standard proxy for tertiary packing density. The bounding box is th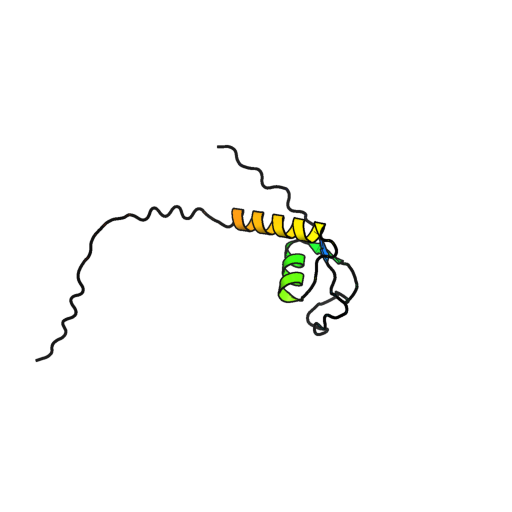e smallest axis-aligned box enclosing all Cα atoms.

InterPro / GO / CATH / organism. The annotation block draws on four external resources. InterPro: which protein families and domains the sequence belongs to. GO: standardized terms for what the protein does, what process it participates in, and where in the cell it acts. CATH: which structural fold it has in the CATH hierarchy. Organism: the species of origin.

mmCIF coordinates. The mmCIF block holds the 3D Cartesian coordinates of each backbone atom (N, Cα, C, O) in ångströms. mmCIF is the PDB's canonical archive format — a tagged-loop text representation of the atomic model.

pLDDT. pLDDT is the predicted lDDT-Cα score: AlphaFold's confidence that the local environment of each residue (all inter-atomic distances within 15 Å) is correctly placed. It is a per-residue number between 0 and 100, with higher meaning more reliable.

Backbone torsions (φ/ψ). φ (phi) and ψ (psi) are the two rotatable backbone dihedrals per residue: φ is the C(i-1)–N–Cα–C torsion, ψ is the N–Cα–C–N(i+1) torsion, both in degrees on (−180°, 180°]. α-helical residues cluster near (−60°, −45°); β-strand residues near (−120°, +130°). A Ramachandran plot is simply a scatter of (φ, ψ) for every residue.

B-factor. For experimental (PDB) structures, the B-factor (temperature factor) quantifies the positional spread of each atom in the crystal — a combination of thermal vibration and static disorder — in units of Å². High B-factors mark flexible loops or poorly resolved regions; low B-factors mark the rigid, well-ordered core.

Secondary structure (3-state, P-SEA). SS3 is a coarse helix/strand/coil call (letters a/b/c) made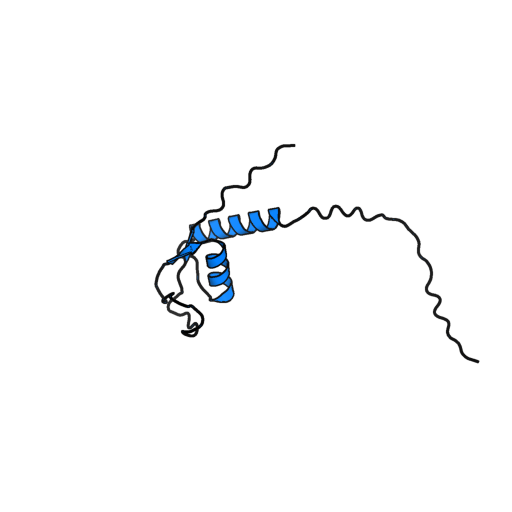 by the P-SEA algorithm from inter-Cα distances and dihedrals. It is less detailed than DSSP but needs only Cα positions.

Predicted aligned error. Predicted aligned error is AlphaFold's pairwise confidence. Unlike pLDDT (per-residue), PAE is per-residue-pair and captures whether two parts of the structure are correctly placed relative to each other. Units are ångströms of expected positional error.

Solvent-accessible surface area. Solvent-accessible surface area (SASA) is the area in Å² traced out by the centre of a 1.4 Å probe sphere (a water molecule) rolled over the protein's van der Waals surface (Shrake–Rupley / Lee–Richards construction). Buried residues have near-zero SASA; fully exposed residues can exceed 200 Å². The total SASA scales roughly with the number of surface residues.

Secondary structure (8-state, DSSP). The SS8 string is DSSP's per-residue secondary-structure call. α-helix (H) means an i→i+4 H-bond ladder; β-strand (E) means the residue participates in a β-sheet; 3₁₀ (G) and π (I) are tighter and wider helices; T/S are turns/bends; '-' is loop.

Rendered structure images. Structure images are PyMOL renders from six orthogonal camera directions. Cartoon representation draws helices as coils and strands as arrows; sticks shows the backbone as bonds; surface shows the solvent-excluded envelope. Rainbow coloring maps sequence position to hue (blue→red, N→C); chain coloring assigns a distinct color per polypeptide.

Sequence. The amino-acid sequence is the protein's primary structure: the linear order of residues from the N-terminus to the C-terminus, written in one-letter code. Everything else here — the 3D coordinates, the secondary structure, the domain annotations — is ultimately a consequence of this string.

Contact-map, Ramachandran, and PAE plots. Three diagnostic plots accompany the record. The Cα contact map visualizes the tertiary structure as a 2D adjacency matrix (8 Å cutoff, sequence-local contacts suppressed). The Ramachandran plot shows the distribution of backbone (φ, ψ) torsions, with points in the α and β basins reflecting secondary structure content. The PAE plot shows AlphaFold's inter-residue confidence as a color matrix.